Protein AF-A0A918HY12-F1 (afdb_monomer_lite)

Radius of gyration: 20.21 Å; chains: 1; bounding box: 28×50×58 Å

Structure (mmCIF, N/CA/C/O backbone):
data_AF-A0A918HY12-F1
#
_entry.id   AF-A0A918HY12-F1
#
loop_
_atom_site.group_PDB
_atom_site.id
_atom_site.type_symbol
_atom_site.label_atom_id
_atom_site.label_alt_id
_atom_site.label_comp_id
_atom_site.label_asym_id
_atom_site.label_entity_id
_atom_site.label_seq_id
_atom_site.pdbx_PDB_ins_code
_atom_site.Cartn_x
_atom_site.Cartn_y
_atom_site.Cartn_z
_atom_site.occupancy
_atom_site.B_iso_or_equiv
_atom_site.auth_seq_id
_atom_site.auth_comp_id
_atom_site.auth_asym_id
_atom_site.auth_atom_id
_atom_site.pdbx_PDB_model_num
ATOM 1 N N . MET A 1 1 ? -6.010 11.440 11.787 1.00 65.12 1 MET A N 1
ATOM 2 C CA . MET A 1 1 ? -4.818 11.621 10.931 1.00 65.12 1 MET A CA 1
ATOM 3 C C . MET A 1 1 ? -5.055 10.867 9.627 1.00 65.12 1 MET A C 1
ATOM 5 O O . MET A 1 1 ? -5.876 9.965 9.634 1.00 65.12 1 MET A O 1
ATOM 9 N N . THR A 1 2 ? -4.415 11.238 8.518 1.00 80.25 2 THR A N 1
ATOM 10 C CA . THR A 1 2 ? -4.444 10.434 7.279 1.00 80.25 2 THR A CA 1
ATOM 11 C C . THR A 1 2 ? -3.148 9.645 7.170 1.00 80.25 2 THR A C 1
ATOM 13 O O . THR A 1 2 ? -2.075 10.243 7.256 1.00 80.25 2 THR A O 1
ATOM 16 N N . HIS A 1 3 ? -3.246 8.336 6.969 1.00 86.69 3 HIS A N 1
ATOM 17 C CA . HIS A 1 3 ? -2.102 7.443 6.794 1.00 86.69 3 HIS A CA 1
ATOM 18 C C . HIS A 1 3 ? -1.844 7.263 5.299 1.00 86.69 3 HIS A C 1
ATOM 20 O O . HIS A 1 3 ? -2.774 7.351 4.501 1.00 86.69 3 HIS A O 1
ATOM 26 N N . GLN A 1 4 ? -0.590 7.086 4.883 1.00 86.75 4 GLN A N 1
ATOM 27 C CA . GLN A 1 4 ? -0.274 6.943 3.462 1.00 86.75 4 GLN A CA 1
ATOM 28 C C . GLN A 1 4 ? 0.811 5.905 3.216 1.00 86.75 4 GLN A C 1
ATOM 30 O O . GLN A 1 4 ? 1.812 5.871 3.931 1.00 86.75 4 GLN A O 1
ATOM 35 N N . VAL A 1 5 ? 0.626 5.110 2.166 1.00 85.94 5 VAL A N 1
ATOM 36 C CA . VAL A 1 5 ? 1.601 4.128 1.682 1.00 85.94 5 VAL A CA 1
ATOM 37 C C . VAL A 1 5 ? 2.166 4.633 0.362 1.00 85.94 5 VAL A C 1
ATOM 39 O O . VAL A 1 5 ? 1.438 5.171 -0.471 1.00 85.94 5 VAL A O 1
ATOM 42 N N . ARG A 1 6 ? 3.482 4.509 0.179 1.00 86.25 6 ARG A N 1
ATOM 43 C CA . ARG A 1 6 ? 4.186 4.984 -1.019 1.00 86.25 6 ARG A CA 1
ATOM 44 C C . ARG A 1 6 ? 4.909 3.821 -1.681 1.00 86.25 6 ARG A C 1
ATOM 46 O O . ARG A 1 6 ? 5.654 3.121 -1.004 1.00 86.25 6 ARG A O 1
ATOM 53 N N . ARG A 1 7 ? 4.764 3.668 -3.000 1.00 84.75 7 ARG A N 1
ATOM 54 C CA . ARG A 1 7 ? 5.599 2.763 -3.812 1.00 84.75 7 ARG A CA 1
ATOM 55 C C . ARG A 1 7 ? 6.386 3.518 -4.874 1.00 84.75 7 ARG A C 1
ATOM 57 O O . ARG A 1 7 ? 6.025 4.634 -5.240 1.00 84.75 7 ARG A O 1
ATOM 64 N N . LEU A 1 8 ? 7.362 2.838 -5.464 1.00 83.81 8 LEU A N 1
ATOM 65 C CA . LEU A 1 8 ? 8.021 3.252 -6.699 1.00 83.81 8 LEU A CA 1
ATOM 66 C C . LEU A 1 8 ? 7.668 2.267 -7.825 1.00 83.81 8 LEU A C 1
ATOM 68 O O . LEU A 1 8 ? 8.124 1.126 -7.820 1.00 83.81 8 LEU A O 1
ATOM 72 N N . GLU A 1 9 ? 6.857 2.690 -8.791 1.00 80.75 9 GLU A N 1
ATOM 73 C CA . GLU A 1 9 ? 6.472 1.865 -9.942 1.00 80.75 9 GLU A CA 1
ATOM 74 C C . GLU A 1 9 ? 7.475 2.023 -11.088 1.00 80.75 9 GLU A C 1
ATOM 76 O O . GLU A 1 9 ? 7.708 3.138 -11.534 1.00 80.75 9 GLU A O 1
ATOM 81 N N . GLY A 1 10 ? 8.048 0.933 -11.611 1.00 75.44 10 GLY A N 1
ATOM 82 C CA . GLY A 1 10 ? 9.001 0.994 -12.736 1.00 75.44 10 GLY A CA 1
ATOM 83 C C . GLY A 1 10 ? 10.478 1.084 -12.325 1.00 75.44 10 GLY A C 1
ATOM 84 O O . GLY A 1 10 ? 11.346 1.408 -13.140 1.00 75.44 10 GLY A O 1
ATOM 85 N N . GLY A 1 11 ? 10.795 0.773 -11.064 1.00 73.19 11 GLY A N 1
ATOM 86 C CA . GLY A 1 11 ? 12.171 0.658 -10.576 1.00 73.19 11 GLY A CA 1
ATOM 87 C C . GLY A 1 11 ? 12.912 1.997 -10.530 1.00 73.19 11 GLY A C 1
ATOM 88 O O . GLY A 1 11 ? 12.341 3.032 -10.218 1.00 73.19 11 GLY A O 1
ATOM 89 N N . ARG A 1 12 ? 14.215 2.001 -10.835 1.00 71.62 12 ARG A N 1
ATOM 90 C CA . ARG A 1 12 ? 15.127 3.150 -10.613 1.00 71.62 12 ARG A CA 1
ATOM 91 C C . ARG A 1 12 ? 14.740 4.459 -11.324 1.00 71.62 12 ARG A C 1
ATOM 93 O O . ARG A 1 12 ? 15.234 5.513 -10.938 1.00 71.62 12 ARG A O 1
ATOM 100 N N . ARG A 1 13 ? 13.915 4.390 -12.372 1.00 81.12 13 ARG A N 1
ATOM 101 C CA . ARG A 1 13 ? 13.359 5.539 -13.119 1.00 81.12 13 ARG A CA 1
ATOM 102 C C . ARG A 1 13 ? 11.839 5.644 -12.977 1.00 81.12 13 ARG A C 1
ATOM 104 O O . ARG A 1 13 ? 11.178 6.248 -13.814 1.00 81.12 13 ARG A O 1
ATOM 111 N N . GLY A 1 14 ? 11.314 4.991 -11.956 1.00 76.94 14 GLY A N 1
ATOM 112 C CA . GLY A 1 14 ? 9.900 4.836 -11.738 1.00 76.94 14 GLY A CA 1
ATOM 113 C C . GLY A 1 14 ? 9.193 6.094 -11.266 1.00 76.94 14 GLY A C 1
ATOM 114 O O . GLY A 1 14 ? 9.819 7.071 -10.846 1.00 76.94 14 GLY A O 1
ATOM 115 N N . THR A 1 15 ? 7.870 6.027 -11.289 1.00 85.50 15 THR A N 1
ATOM 116 C CA . THR A 1 15 ? 6.996 7.050 -10.721 1.00 85.50 15 THR A CA 1
ATOM 117 C C . THR A 1 15 ? 6.667 6.684 -9.281 1.00 85.50 15 THR A C 1
ATOM 119 O O . THR A 1 15 ? 6.404 5.523 -8.958 1.00 85.50 15 THR A O 1
ATOM 122 N N . TRP A 1 16 ? 6.712 7.677 -8.395 1.00 83.88 16 TRP A N 1
ATOM 123 C CA . TRP A 1 16 ? 6.260 7.502 -7.021 1.00 83.88 16 TRP A CA 1
ATOM 124 C C . TRP A 1 16 ? 4.737 7.500 -6.980 1.00 83.88 16 TRP A C 1
ATOM 126 O O . TRP A 1 16 ? 4.118 8.498 -7.334 1.00 83.88 16 TRP A O 1
ATOM 136 N N . GLU A 1 17 ? 4.160 6.410 -6.487 1.00 86.31 17 GLU A N 1
ATOM 137 C CA . GLU A 1 17 ? 2.718 6.263 -6.335 1.00 86.31 17 GLU A CA 1
ATOM 138 C C . GLU A 1 17 ? 2.315 6.290 -4.854 1.00 86.31 17 GLU A C 1
ATOM 140 O O . GLU A 1 17 ? 2.840 5.556 -4.017 1.00 86.31 17 GLU A O 1
ATOM 145 N N . ASP A 1 18 ? 1.375 7.189 -4.589 1.00 88.44 18 ASP A N 1
ATOM 146 C CA . ASP A 1 18 ? 0.526 7.413 -3.418 1.00 88.44 18 ASP A CA 1
ATOM 147 C C . ASP A 1 18 ? -0.669 6.497 -3.115 1.00 88.44 18 ASP A C 1
ATOM 149 O O . ASP A 1 18 ? -1.507 6.415 -4.006 1.00 88.44 18 ASP A O 1
ATOM 153 N N . GLU A 1 19 ? -0.890 5.959 -1.915 1.00 87.25 19 GLU A N 1
ATOM 154 C CA . GLU A 1 19 ? -2.254 5.627 -1.441 1.00 87.25 19 GLU A CA 1
ATOM 155 C C . GLU A 1 19 ? -2.534 6.308 -0.109 1.00 87.25 19 GLU A C 1
ATOM 157 O O . GLU A 1 19 ? -1.660 6.318 0.759 1.00 87.25 19 GLU A O 1
ATOM 162 N N . LYS A 1 20 ? -3.741 6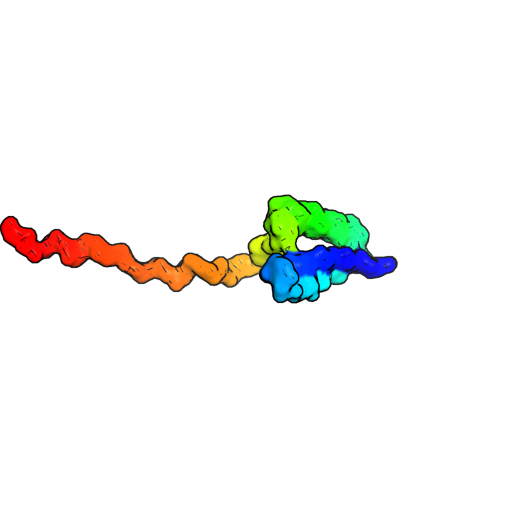.857 0.068 1.00 88.56 20 LYS A N 1
ATOM 163 C CA . LYS A 1 20 ? -4.144 7.500 1.324 1.00 88.56 20 LYS A CA 1
ATOM 164 C C . LYS A 1 20 ? -5.259 6.710 1.992 1.00 88.56 20 LYS A C 1
ATOM 166 O O . LYS A 1 20 ? -6.285 6.429 1.385 1.00 88.56 20 LYS A O 1
ATOM 171 N N . PHE A 1 21 ? -5.084 6.455 3.278 1.00 86.94 21 PHE A N 1
ATOM 172 C CA . PHE A 1 21 ? -6.022 5.746 4.129 1.00 86.94 21 PHE A CA 1
ATOM 173 C C . PHE A 1 21 ? -6.521 6.666 5.242 1.00 86.94 21 PHE A C 1
ATOM 175 O O . PHE A 1 21 ? -5.775 7.470 5.812 1.00 86.94 21 PHE A O 1
ATOM 182 N N . GLY A 1 22 ? -7.809 6.537 5.556 1.00 87.38 22 GLY A N 1
ATOM 183 C CA . GLY A 1 22 ? -8.411 7.187 6.722 1.00 87.38 22 GLY A CA 1
ATOM 184 C C . GLY A 1 22 ? -8.110 6.468 8.040 1.00 87.38 22 GLY A C 1
ATOM 185 O O . GLY A 1 22 ? -8.359 7.036 9.097 1.00 87.38 22 GLY A O 1
ATOM 186 N N . ASP A 1 23 ? -7.579 5.247 7.965 1.00 88.25 23 ASP A N 1
ATOM 187 C CA . ASP A 1 23 ? -7.329 4.352 9.091 1.00 88.25 23 ASP A CA 1
ATOM 188 C C . ASP A 1 23 ? -5.882 3.837 9.060 1.00 88.25 23 ASP A C 1
ATOM 190 O O . ASP A 1 23 ? -5.362 3.490 7.996 1.00 88.25 23 ASP A O 1
ATOM 194 N N . GLU A 1 24 ? -5.229 3.820 10.222 1.00 88.81 24 GLU A N 1
ATOM 195 C CA . GLU A 1 24 ? -3.838 3.377 10.375 1.00 88.81 24 GLU A CA 1
ATOM 196 C C . GLU A 1 24 ? -3.676 1.889 10.080 1.00 88.81 24 GLU A C 1
ATOM 198 O O . GLU A 1 24 ? -2.784 1.505 9.327 1.00 88.81 24 GLU A O 1
ATOM 203 N N . THR A 1 25 ? -4.582 1.070 10.613 1.00 89.19 25 THR A N 1
ATOM 204 C CA . THR A 1 25 ? -4.558 -0.387 10.455 1.00 89.19 25 THR A CA 1
ATOM 205 C C . THR A 1 25 ? -4.675 -0.769 8.985 1.00 89.19 25 THR A C 1
ATOM 207 O O . THR A 1 25 ? -3.950 -1.637 8.510 1.00 89.19 25 THR A O 1
ATOM 210 N N . GLN A 1 26 ? -5.544 -0.086 8.230 1.00 86.25 26 GLN A N 1
ATOM 211 C CA . GLN A 1 26 ? -5.651 -0.300 6.782 1.00 86.25 26 GLN A CA 1
ATOM 212 C C . GLN A 1 26 ? -4.364 0.059 6.036 1.00 86.25 26 GLN A C 1
ATOM 214 O O . GLN A 1 26 ? -3.977 -0.658 5.114 1.00 86.25 26 GLN A O 1
ATOM 219 N N . ALA A 1 27 ? -3.698 1.153 6.417 1.00 89.50 27 ALA A N 1
ATOM 220 C CA . ALA A 1 27 ? -2.432 1.532 5.799 1.00 89.50 27 ALA A CA 1
ATOM 221 C C . ALA A 1 27 ? -1.322 0.520 6.105 1.00 89.50 27 ALA A C 1
ATOM 223 O O . ALA A 1 27 ? -0.545 0.195 5.210 1.00 89.50 27 ALA A O 1
ATOM 224 N N . GLU A 1 28 ? -1.265 0.012 7.337 1.00 90.44 28 GLU A N 1
ATOM 225 C CA . GLU A 1 28 ? -0.296 -1.004 7.752 1.00 90.44 28 GLU A CA 1
ATOM 226 C C . GLU A 1 28 ? -0.509 -2.313 6.983 1.00 90.44 28 GLU A C 1
ATOM 228 O O . GLU A 1 28 ? 0.397 -2.759 6.281 1.00 90.44 28 GLU A O 1
ATOM 233 N N . GLN A 1 29 ? -1.735 -2.847 6.985 1.00 89.69 29 GLN A N 1
ATOM 234 C CA . GLN A 1 29 ? -2.088 -4.062 6.240 1.00 89.69 29 GLN A CA 1
ATOM 235 C C . GLN A 1 29 ? -1.799 -3.930 4.740 1.00 89.69 29 GLN A C 1
ATOM 237 O O . GLN A 1 29 ? -1.329 -4.870 4.097 1.00 89.69 29 GLN A O 1
ATOM 242 N N . PHE A 1 30 ? -2.069 -2.759 4.156 1.00 89.12 30 PHE A N 1
ATOM 243 C CA . PHE A 1 30 ? -1.756 -2.515 2.752 1.00 89.12 30 PHE A CA 1
ATOM 244 C C . PHE A 1 30 ? -0.246 -2.429 2.496 1.00 89.12 30 PHE A C 1
ATOM 246 O O . PHE A 1 30 ? 0.231 -2.946 1.486 1.00 89.12 30 PHE A O 1
ATOM 253 N N . GLY A 1 31 ? 0.512 -1.813 3.407 1.00 88.50 31 GLY A N 1
ATOM 254 C CA . GLY A 1 31 ? 1.972 -1.784 3.364 1.00 88.50 31 GLY A CA 1
ATOM 255 C C . GLY A 1 31 ? 2.566 -3.191 3.347 1.00 88.50 31 GLY A C 1
ATOM 256 O O . GLY A 1 31 ? 3.322 -3.515 2.432 1.00 88.50 31 GLY A O 1
ATOM 257 N N . GLU A 1 32 ? 2.127 -4.054 4.267 1.00 91.44 32 GLU A N 1
ATOM 258 C CA . GLU A 1 32 ? 2.571 -5.451 4.343 1.00 91.44 32 GLU A CA 1
ATOM 259 C C . GLU A 1 32 ? 2.275 -6.225 3.048 1.00 91.44 32 GLU A C 1
ATOM 261 O O . GLU A 1 32 ? 3.119 -6.9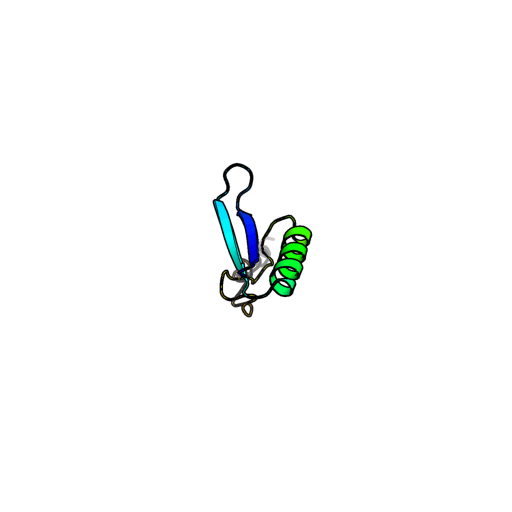81 2.560 1.00 91.44 32 GLU A O 1
ATOM 266 N N . LEU A 1 33 ? 1.102 -6.010 2.440 1.00 89.94 33 LEU A N 1
ATOM 267 C CA . LEU A 1 33 ? 0.749 -6.617 1.153 1.00 89.94 33 LEU A CA 1
ATOM 268 C C . LEU A 1 33 ? 1.662 -6.138 0.017 1.00 89.94 33 LEU A C 1
ATOM 270 O O . LEU A 1 33 ? 2.108 -6.948 -0.797 1.00 89.94 33 LEU A O 1
ATOM 274 N N . VAL A 1 34 ? 1.955 -4.838 -0.047 1.00 88.25 34 VAL A N 1
ATOM 275 C CA . VAL A 1 34 ? 2.861 -4.263 -1.053 1.00 88.25 34 VAL A CA 1
ATOM 276 C C . VAL A 1 34 ? 4.281 -4.804 -0.879 1.00 88.25 34 VAL A C 1
ATOM 278 O O . VAL A 1 34 ? 4.928 -5.153 -1.870 1.00 88.25 34 VAL A O 1
ATOM 281 N N . GLU A 1 35 ? 4.765 -4.924 0.357 1.00 87.88 35 GLU A N 1
ATOM 282 C CA . GLU A 1 35 ? 6.073 -5.509 0.668 1.00 87.88 35 GLU A CA 1
ATOM 283 C C . GLU A 1 35 ? 6.135 -6.993 0.281 1.00 87.88 35 GLU A C 1
ATOM 285 O O . GLU A 1 35 ? 7.068 -7.406 -0.415 1.00 87.88 35 GLU A O 1
ATOM 290 N N . ALA A 1 36 ? 5.106 -7.774 0.627 1.00 87.75 36 ALA A N 1
ATOM 291 C CA . ALA A 1 36 ? 4.987 -9.182 0.245 1.00 87.75 36 ALA A CA 1
ATOM 292 C C . ALA A 1 36 ? 4.948 -9.381 -1.283 1.00 87.75 36 ALA A C 1
ATOM 294 O O . ALA A 1 36 ? 5.475 -10.367 -1.798 1.00 87.75 36 ALA A O 1
ATOM 295 N N . HIS A 1 37 ? 4.388 -8.420 -2.025 1.00 84.44 37 HIS A N 1
ATOM 296 C CA . HIS A 1 37 ? 4.365 -8.389 -3.491 1.00 84.44 37 HIS A CA 1
ATOM 297 C C . HIS A 1 37 ? 5.612 -7.737 -4.121 1.00 84.44 37 HIS A C 1
ATOM 299 O O . HIS A 1 37 ? 5.604 -7.361 -5.297 1.00 84.44 37 HIS A O 1
ATOM 305 N N . GLY A 1 38 ? 6.708 -7.603 -3.368 1.00 85.25 38 GLY A N 1
ATOM 306 C CA . GLY A 1 38 ? 7.979 -7.101 -3.887 1.00 85.25 38 GLY A CA 1
ATOM 307 C C . GLY A 1 38 ? 7.941 -5.609 -4.213 1.00 85.25 38 GLY A C 1
ATOM 308 O O . GLY A 1 38 ? 8.455 -5.190 -5.250 1.00 85.25 38 GLY A O 1
ATOM 309 N N . ASN A 1 39 ? 7.317 -4.809 -3.347 1.00 84.06 39 ASN A N 1
ATOM 310 C CA . ASN A 1 39 ? 7.072 -3.377 -3.544 1.00 84.06 39 ASN A CA 1
ATOM 311 C C . ASN A 1 39 ? 6.207 -3.056 -4.777 1.00 84.06 39 ASN A C 1
ATOM 313 O O . ASN A 1 39 ? 6.280 -1.963 -5.346 1.00 84.06 39 ASN A O 1
ATOM 317 N N . THR A 1 40 ? 5.360 -4.005 -5.179 1.00 83.19 40 THR A N 1
ATOM 318 C CA . THR A 1 40 ? 4.382 -3.844 -6.260 1.00 83.19 40 THR A CA 1
ATOM 319 C C . THR A 1 40 ? 2.981 -3.870 -5.673 1.00 83.19 40 THR A C 1
ATOM 321 O O . THR A 1 40 ? 2.734 -4.523 -4.664 1.00 83.19 40 THR A O 1
ATOM 324 N N . TRP A 1 41 ? 2.048 -3.140 -6.283 1.00 85.12 41 TRP A N 1
ATOM 325 C CA . TRP A 1 41 ? 0.675 -3.161 -5.800 1.00 85.12 41 TRP A CA 1
ATOM 326 C C . TRP A 1 41 ? 0.073 -4.532 -6.063 1.00 85.12 41 TRP A C 1
ATOM 328 O O . TRP A 1 41 ? 0.386 -5.137 -7.096 1.00 85.12 41 TRP A O 1
ATOM 338 N N . PRO A 1 42 ? -0.789 -5.009 -5.155 1.00 83.94 42 PRO A N 1
ATOM 339 C CA . PRO A 1 42 ? -1.482 -6.261 -5.357 1.00 83.94 42 PRO A CA 1
ATOM 340 C C . PRO A 1 42 ? -2.229 -6.250 -6.689 1.00 83.94 42 PRO A C 1
ATOM 342 O O . PRO A 1 42 ? -2.808 -5.240 -7.101 1.00 83.94 42 PRO A O 1
ATOM 345 N N . TYR A 1 43 ? -2.226 -7.394 -7.364 1.00 82.56 43 TYR A N 1
ATOM 346 C CA . TYR A 1 43 ? -2.996 -7.560 -8.584 1.00 82.56 43 TYR A CA 1
ATOM 347 C C . TYR A 1 43 ? -4.494 -7.328 -8.294 1.00 82.56 43 TYR A C 1
ATOM 349 O O . TYR A 1 43 ? -5.028 -7.867 -7.326 1.00 82.56 43 TYR A O 1
ATOM 357 N N . GLY A 1 44 ? -5.162 -6.511 -9.115 1.00 82.88 44 GLY A N 1
ATOM 358 C CA . GLY A 1 44 ? -6.564 -6.119 -8.909 1.00 82.88 44 GLY A CA 1
ATOM 359 C C . GLY A 1 44 ? -6.775 -4.950 -7.941 1.00 82.88 44 GLY A C 1
ATOM 360 O O . GLY A 1 44 ? -7.915 -4.542 -7.733 1.00 82.88 44 GLY A O 1
ATOM 361 N N . TRP A 1 45 ? -5.715 -4.375 -7.364 1.00 85.31 45 TRP A N 1
ATOM 362 C CA . TRP 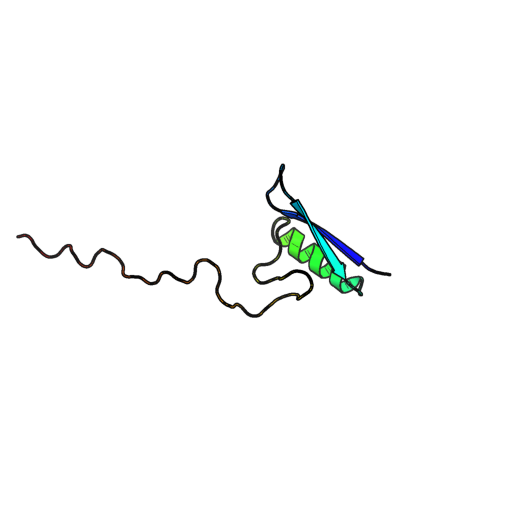A 1 45 ? -5.846 -3.149 -6.582 1.00 85.31 45 TRP A CA 1
ATOM 363 C C . TRP A 1 45 ? -5.824 -1.909 -7.475 1.00 85.31 45 TRP A C 1
ATOM 365 O O . TRP A 1 45 ? -4.877 -1.681 -8.231 1.00 85.31 45 TRP A O 1
ATOM 375 N N . VAL A 1 46 ? -6.836 -1.057 -7.321 1.00 82.88 46 VAL A N 1
ATOM 376 C CA . VAL A 1 46 ? -6.931 0.245 -7.982 1.00 82.88 46 VAL A CA 1
ATOM 377 C C . VAL A 1 46 ? -6.850 1.356 -6.940 1.00 82.88 46 VAL A C 1
ATOM 379 O O . VAL A 1 46 ? -7.597 1.370 -5.960 1.00 82.88 46 VAL A O 1
ATOM 382 N N . LYS A 1 47 ? -5.953 2.320 -7.173 1.00 81.44 47 LYS A N 1
ATOM 383 C CA . LYS A 1 47 ? -5.748 3.463 -6.279 1.00 81.44 47 LYS A CA 1
ATOM 384 C C . LYS A 1 47 ? -7.048 4.208 -5.978 1.00 81.44 47 LYS A C 1
ATOM 386 O O . LYS A 1 47 ? -7.814 4.520 -6.892 1.00 81.44 47 LYS A O 1
ATOM 391 N N . GLY A 1 48 ? -7.296 4.482 -4.699 1.00 82.81 48 GLY A N 1
ATOM 392 C CA . GLY A 1 48 ? -8.508 5.140 -4.206 1.00 82.81 48 GLY A CA 1
ATOM 393 C C . GLY A 1 48 ? -9.804 4.331 -4.368 1.00 82.81 48 GLY A C 1
ATOM 394 O O . GLY A 1 48 ? -10.873 4.844 -4.043 1.00 82.81 48 GLY A O 1
ATOM 395 N N . ARG A 1 49 ? -9.736 3.092 -4.877 1.00 81.19 49 ARG A N 1
ATOM 396 C CA . ARG A 1 49 ? -10.880 2.169 -5.002 1.00 81.19 49 ARG A CA 1
ATOM 397 C C . ARG A 1 49 ? -10.701 0.878 -4.204 1.00 81.19 49 ARG A C 1
ATOM 399 O O . ARG A 1 49 ? -11.702 0.280 -3.827 1.00 81.19 49 ARG A O 1
ATOM 406 N N . GLY A 1 50 ? -9.463 0.467 -3.932 1.00 83.88 50 GLY A N 1
ATOM 407 C CA . GLY A 1 50 ? -9.159 -0.807 -3.284 1.00 83.88 50 GLY A CA 1
ATOM 408 C C . GLY A 1 50 ? -9.112 -1.969 -4.276 1.00 83.88 50 GLY A C 1
ATOM 409 O O . GLY A 1 50 ? -8.931 -1.764 -5.479 1.00 83.88 50 GLY A O 1
ATOM 410 N N . PHE A 1 51 ? -9.269 -3.197 -3.778 1.00 81.62 51 PHE A N 1
ATOM 411 C CA . PHE A 1 51 ? -9.427 -4.379 -4.625 1.00 81.62 51 PHE A CA 1
ATOM 412 C C . PHE A 1 51 ? -10.728 -4.282 -5.424 1.00 81.62 51 PHE A C 1
ATOM 414 O O . P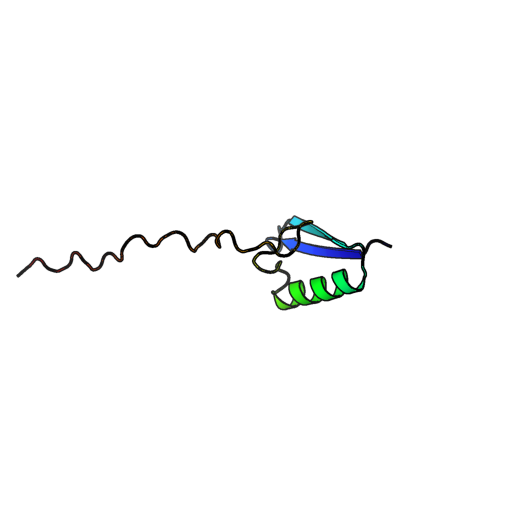HE A 1 51 ? -11.818 -4.319 -4.857 1.00 81.62 51 PHE A O 1
ATOM 421 N N . THR A 1 52 ? -10.615 -4.167 -6.742 1.00 78.31 52 THR A N 1
ATOM 422 C CA . THR A 1 52 ? -11.760 -4.270 -7.647 1.00 78.31 52 THR A CA 1
ATOM 423 C C . THR A 1 52 ? -11.912 -5.717 -8.100 1.00 78.31 52 THR A C 1
ATOM 425 O O . THR A 1 52 ? -10.910 -6.406 -8.305 1.00 78.31 52 THR A O 1
ATOM 428 N N . GLU A 1 53 ? -13.151 -6.183 -8.276 1.00 63.75 53 GLU A N 1
ATOM 429 C CA . GLU A 1 53 ? -13.418 -7.481 -8.904 1.00 63.75 53 GLU A CA 1
ATOM 430 C C . GLU A 1 53 ? -12.675 -7.584 -10.249 1.00 63.75 53 GLU A C 1
ATOM 432 O O . GLU A 1 53 ? -12.501 -6.567 -10.931 1.00 63.75 53 GLU A O 1
ATOM 437 N N . PRO A 1 54 ? -12.176 -8.775 -10.618 1.00 54.47 54 PRO A N 1
ATOM 438 C CA . PRO A 1 54 ? -11.335 -8.932 -11.791 1.00 54.47 54 PRO A CA 1
ATOM 439 C C . PRO A 1 54 ? -12.170 -8.766 -13.062 1.00 54.47 54 PRO A C 1
ATOM 441 O O . PRO A 1 54 ? -12.671 -9.744 -13.610 1.00 54.47 54 PRO A O 1
ATOM 444 N N . ASP A 1 55 ? -12.254 -7.546 -13.581 1.00 52.62 55 ASP A N 1
ATOM 445 C CA . ASP A 1 55 ? -12.462 -7.356 -15.012 1.00 52.62 55 ASP A CA 1
ATOM 446 C C . ASP A 1 55 ? -11.109 -7.630 -15.682 1.00 52.62 55 ASP A C 1
ATOM 448 O O . ASP A 1 55 ? -10.285 -6.743 -15.862 1.00 52.62 55 ASP A O 1
ATOM 452 N N . GLU A 1 56 ? -10.836 -8.922 -15.875 1.00 48.75 56 GLU A N 1
ATOM 453 C CA . GLU A 1 56 ? -9.815 -9.481 -16.760 1.00 48.75 56 GLU A CA 1
ATOM 454 C C . GLU A 1 56 ? -8.368 -8.972 -16.573 1.00 48.75 56 GLU A C 1
ATOM 456 O O . GLU A 1 56 ? -7.981 -7.866 -16.945 1.00 48.75 56 GLU A O 1
ATOM 461 N N . ALA A 1 57 ? -7.487 -9.850 -16.082 1.00 50.31 57 ALA A N 1
ATOM 462 C CA . ALA A 1 57 ? -6.052 -9.611 -16.209 1.00 50.31 57 ALA A CA 1
ATOM 463 C C . ALA A 1 57 ? 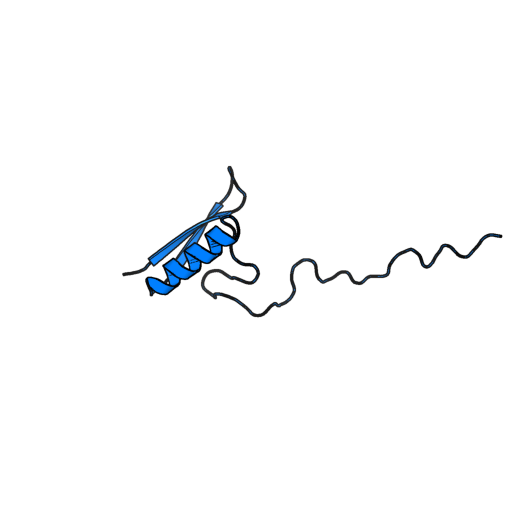-5.672 -9.287 -17.648 1.00 50.31 57 ALA A C 1
ATOM 465 O O . ALA A 1 57 ? -6.073 -10.051 -18.532 1.00 50.31 57 ALA A O 1
ATOM 466 N N . PRO A 1 58 ? -4.882 -8.220 -17.907 1.00 50.12 58 PRO A N 1
ATOM 467 C CA . PRO A 1 58 ? -4.349 -7.959 -19.235 1.00 50.12 58 PRO A CA 1
ATOM 468 C C . PRO A 1 58 ? -3.392 -9.106 -19.588 1.00 50.12 58 PRO A C 1
ATOM 470 O O . PRO A 1 58 ? -2.206 -9.090 -19.270 1.00 50.12 58 PRO A O 1
ATOM 473 N N . GLY A 1 59 ? -3.958 -10.163 -20.167 1.00 53.06 59 GLY A N 1
ATOM 474 C CA . GLY A 1 59 ? -3.315 -11.461 -20.353 1.00 53.06 59 GLY A CA 1
ATOM 475 C C . GLY A 1 59 ? -4.283 -12.644 -20.477 1.00 53.06 59 GLY A C 1
ATOM 476 O O . GLY A 1 59 ? -3.893 -13.667 -21.033 1.00 53.06 59 GLY A O 1
ATOM 477 N N . ALA A 1 60 ? -5.542 -12.520 -20.040 1.00 55.16 60 ALA A N 1
ATOM 478 C CA . ALA A 1 60 ? -6.544 -13.589 -20.157 1.00 55.16 60 ALA A CA 1
ATOM 479 C C . ALA A 1 60 ? -7.395 -13.528 -21.448 1.00 55.16 60 ALA A C 1
ATOM 481 O O . ALA A 1 60 ? -8.315 -14.323 -21.616 1.00 55.16 60 ALA A O 1
ATOM 482 N N . GLY A 1 61 ? -7.048 -12.647 -22.393 1.00 52.12 61 GLY A N 1
ATOM 483 C CA . GLY A 1 61 ? -7.781 -12.410 -23.643 1.00 52.12 61 GLY A CA 1
ATOM 484 C C . GLY A 1 61 ? -7.020 -12.794 -24.919 1.00 52.12 61 GLY A C 1
ATOM 485 O O . GLY A 1 61 ? -6.917 -11.991 -25.841 1.00 52.12 61 GLY A O 1
ATOM 486 N N . ARG A 1 62 ? -6.448 -14.003 -25.002 1.00 53.34 62 ARG A N 1
ATOM 487 C CA . ARG A 1 62 ? -6.106 -14.623 -26.301 1.00 53.34 62 ARG A CA 1
ATOM 488 C C . ARG A 1 62 ? -6.216 -16.145 -26.234 1.00 53.34 62 ARG A C 1
ATOM 490 O O . ARG A 1 62 ? -5.228 -16.873 -26.208 1.00 53.34 62 ARG A O 1
ATOM 497 N N . ARG A 1 63 ? -7.456 -16.637 -26.224 1.00 53.84 63 ARG A N 1
ATOM 498 C CA . ARG A 1 63 ? -7.773 -18.025 -26.584 1.00 53.84 63 ARG A CA 1
ATOM 499 C C . ARG A 1 63 ? -8.104 -18.101 -28.074 1.00 53.84 63 ARG A C 1
ATOM 501 O O . ARG A 1 63 ? -9.166 -18.577 -28.449 1.00 53.84 63 ARG A O 1
ATOM 508 N N . ASP A 1 64 ? -7.177 -17.649 -28.913 1.00 51.50 64 ASP A N 1
ATOM 509 C CA . ASP A 1 64 ? -7.200 -17.923 -30.348 1.00 51.50 64 ASP A CA 1
ATOM 510 C C . ASP A 1 64 ? -6.227 -19.068 -30.635 1.00 51.50 64 ASP A C 1
ATOM 512 O O . ASP A 1 64 ? -5.018 -18.881 -30.720 1.00 51.50 64 ASP A O 1
ATOM 516 N N . SER A 1 65 ? -6.812 -20.265 -30.702 1.00 52.84 65 SER A N 1
ATOM 517 C CA . SER A 1 65 ? -6.399 -21.469 -31.438 1.00 52.84 65 SER A CA 1
ATOM 518 C C . SER A 1 65 ? -4.906 -21.855 -31.463 1.00 52.84 65 SER A C 1
ATOM 520 O O . SER A 1 65 ? -4.100 -21.198 -32.121 1.00 52.84 65 SER A O 1
ATOM 522 N N . PRO A 1 66 ? -4.509 -23.010 -30.890 1.00 40.91 66 PRO A N 1
ATOM 523 C CA . PRO A 1 66 ? -3.153 -23.499 -31.070 1.00 40.91 66 PRO A CA 1
ATOM 524 C C . PRO A 1 66 ? -2.934 -23.969 -32.523 1.00 40.91 66 PRO A C 1
ATOM 526 O O . PRO A 1 66 ? -3.626 -24.846 -33.047 1.00 40.91 66 PRO A O 1
ATOM 529 N N . ALA A 1 67 ? -1.927 -23.382 -33.170 1.00 53.75 67 ALA A N 1
ATOM 530 C CA . ALA A 1 67 ? -1.519 -23.594 -34.560 1.00 53.75 67 ALA A CA 1
ATOM 531 C C . ALA A 1 67 ? -0.898 -24.982 -34.861 1.00 53.75 67 ALA A C 1
ATOM 533 O O . ALA A 1 67 ? -0.106 -25.109 -35.791 1.00 53.75 67 ALA A O 1
ATOM 534 N N . TRP A 1 68 ? -1.247 -26.038 -34.114 1.00 48.75 68 TRP A N 1
ATOM 535 C CA . TRP A 1 68 ? -0.835 -27.418 -34.429 1.00 48.75 68 TRP A CA 1
ATOM 536 C C . TRP A 1 68 ? -1.871 -28.198 -35.260 1.00 48.75 68 TRP A C 1
ATOM 538 O O . TRP A 1 68 ? -1.601 -29.320 -35.679 1.00 48.75 68 TRP A O 1
ATOM 548 N N . THR A 1 69 ? -3.021 -27.597 -35.594 1.00 57.62 69 THR A N 1
ATOM 549 C CA . THR A 1 69 ? -4.074 -28.263 -36.394 1.00 57.62 69 THR A CA 1
ATOM 550 C C . THR A 1 69 ? -3.770 -28.316 -37.907 1.00 57.62 69 THR A C 1
ATOM 552 O O . THR A 1 69 ? -4.456 -29.015 -38.647 1.00 57.62 69 THR A O 1
ATOM 555 N N . THR A 1 70 ? -2.695 -27.681 -38.396 1.00 57.53 70 THR A N 1
ATOM 556 C CA . THR A 1 70 ? -2.333 -27.685 -39.836 1.00 57.53 70 THR A CA 1
ATOM 557 C C . THR A 1 70 ? -1.046 -28.463 -40.139 1.00 57.53 70 THR A C 1
ATOM 559 O O . THR A 1 70 ? -0.243 -28.045 -40.968 1.00 57.53 70 THR A O 1
ATOM 562 N N . MET A 1 71 ? -0.829 -29.620 -39.502 1.00 47.59 71 MET A N 1
ATOM 563 C CA . MET A 1 71 ? 0.264 -30.534 -39.890 1.00 47.59 71 MET A CA 1
ATOM 564 C C . MET A 1 71 ? -0.166 -31.964 -40.238 1.00 47.59 71 MET A C 1
ATOM 566 O O . 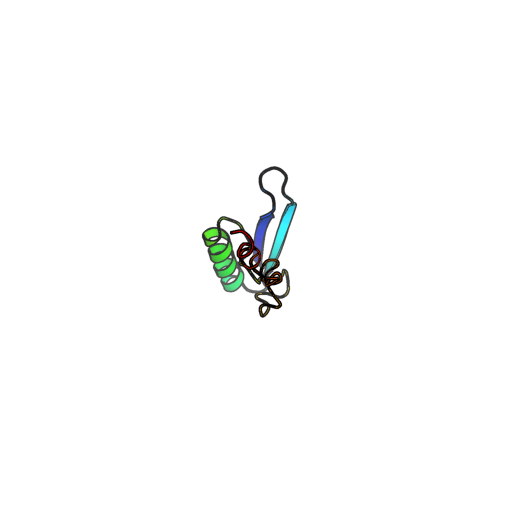MET A 1 71 ? 0.648 -32.878 -40.211 1.00 47.59 71 MET A O 1
ATOM 570 N N . TRP A 1 72 ? -1.408 -32.156 -40.695 1.00 57.56 72 TRP A N 1
ATOM 571 C CA . TRP A 1 72 ? -1.791 -33.366 -41.435 1.00 57.56 72 TRP A CA 1
ATOM 572 C C . TRP A 1 72 ? -2.119 -33.036 -42.894 1.00 57.56 72 TRP A C 1
ATOM 574 O O . TRP A 1 72 ? -3.277 -32.945 -43.295 1.00 57.56 72 TRP A O 1
ATOM 584 N N . ARG A 1 73 ? -1.065 -32.852 -43.704 1.00 55.75 73 ARG A N 1
ATOM 585 C CA . ARG A 1 73 ? -1.097 -33.047 -45.166 1.00 55.75 73 ARG A CA 1
ATOM 586 C C . ARG A 1 73 ? 0.322 -33.178 -45.738 1.00 55.75 73 ARG A C 1
ATOM 588 O O . ARG A 1 73 ? 0.976 -32.174 -45.999 1.00 55.75 73 ARG A O 1
ATOM 595 N N . ARG A 1 74 ? 0.737 -34.434 -45.942 1.00 49.69 74 ARG A N 1
ATOM 596 C CA . ARG A 1 74 ? 1.867 -35.003 -46.723 1.00 49.69 74 ARG A CA 1
ATOM 597 C C . ARG A 1 74 ? 2.474 -36.102 -45.850 1.00 49.69 74 ARG A C 1
ATOM 599 O O . ARG A 1 74 ? 2.829 -35.812 -44.722 1.00 49.69 74 ARG A O 1
ATOM 606 N N . ARG A 1 75 ? 2.676 -37.334 -46.276 1.00 49.22 75 ARG A N 1
ATOM 607 C CA . ARG A 1 75 ? 2.312 -38.144 -47.438 1.00 49.22 75 ARG A CA 1
ATOM 608 C C . ARG A 1 75 ? 2.634 -39.565 -46.981 1.00 49.22 75 ARG A C 1
ATOM 610 O O . ARG A 1 75 ? 3.640 -39.690 -46.251 1.00 49.22 75 ARG A O 1
#

pLDDT: mean 74.63, std 15.41, range [40.91, 91.44]

Organism: NCBI:txid67314

Secondary structure (DSSP, 8-state):
--EEEEEEETGGGPEEEEEEESSHHHHHHHHHHHHHTTSSPPTTEETTTEE---S--TTS------TTTT-----

Foldseek 3Di:
DKDKDWAFPPPPPGDIDIAIDPDPVVNVVQNVVCVVVVVHGPPQQDHPPGRDDDPDDPPPPDPDDDPPPPPPDDD

Sequence (75 aa):
MTHQVRRLEGGRRGTWEDEKFGDETQAEQFGELVEAHGNTWPYGWVKGRGFTEPDEAPGAGRRDSPAWTTMWRRR